Protein AF-A0A0V0U5K3-F1 (afdb_monomer)

Mean predicted aligned error: 17.88 Å

Foldseek 3Di:
DDDDDDPPPPFQDPVRDGDDPDDPPVVVVVVVVVVVVVVVVVVVVVVVQVVQWDDPVPDTDGDDPPDDPDDPDPDCVVVVVVVVVVVVVVCVVDVVVVVVVVPD

Sequence (104 aa):
MTVYFLLESKSLRVNGTCLIPVHSSDTVRENRNRTIMEKSEVNNTLERFKDEVKFDEERYVVKLPWKTPEVRIPNNYEQAEQRLQQLEKRLNYNNERAKEYKEK

Solvent-accessible surface area (backbone atoms only — not comparable to full-atom values): 6720 Å² total; per-residue (Å²): 138,88,81,86,74,90,73,66,87,85,34,71,42,96,87,79,46,66,66,76,86,83,70,53,71,65,57,54,51,51,53,51,51,50,55,51,50,56,52,49,55,52,50,53,53,50,54,53,48,61,75,46,50,42,74,71,94,82,49,81,44,68,71,58,93,88,58,70,95,76,76,80,77,74,88,55,61,71,63,51,51,53,52,48,56,51,48,54,55,51,32,70,74,34,62,72,66,37,49,73,74,63,77,117

Secondary structure (DSSP, 8-state):
--------TT-B-TTS-B------HHHHHHHHHHHHHHHHHHHHHHHHHHHH-EE-SSSEE---TT--TT--PPP-HHHHHHHHHHHHHHHHH-HHHHHHHH--

Structure (mmCIF, N/CA/C/O backbone):
data_AF-A0A0V0U5K3-F1
#
_entry.id   AF-A0A0V0U5K3-F1
#
loop_
_atom_site.group_PDB
_atom_site.id
_atom_site.type_symbol
_atom_site.label_atom_id
_atom_site.label_alt_id
_atom_site.label_comp_id
_atom_site.label_asym_id
_atom_site.label_entity_id
_atom_site.label_seq_id
_atom_site.pdbx_PDB_ins_code
_atom_site.Cartn_x
_atom_site.Cartn_y
_atom_site.Cartn_z
_atom_site.occupancy
_atom_site.B_iso_or_equiv
_atom_site.auth_seq_id
_atom_site.auth_comp_id
_atom_site.auth_asym_id
_atom_site.auth_atom_id
_atom_site.pdbx_PDB_model_num
ATOM 1 N N . MET A 1 1 ? 50.367 -4.921 -27.660 1.00 38.28 1 MET A N 1
ATOM 2 C CA . MET A 1 1 ? 49.080 -5.249 -27.011 1.00 38.28 1 MET A CA 1
ATOM 3 C C . MET A 1 1 ? 49.001 -4.411 -25.744 1.00 38.28 1 MET A C 1
ATOM 5 O O . MET A 1 1 ? 49.697 -4.719 -24.787 1.00 38.28 1 MET A O 1
ATOM 9 N N . THR A 1 2 ? 48.282 -3.291 -25.774 1.00 35.88 2 THR A N 1
ATOM 10 C CA . THR A 1 2 ? 48.234 -2.341 -24.649 1.00 35.88 2 THR A CA 1
ATOM 11 C C . THR A 1 2 ? 46.951 -2.590 -23.872 1.00 35.88 2 THR A C 1
ATOM 13 O O . THR A 1 2 ? 45.867 -2.485 -24.438 1.00 35.88 2 THR A O 1
ATOM 16 N N . VAL A 1 3 ? 47.071 -2.970 -22.601 1.00 40.12 3 VAL A N 1
ATOM 17 C CA . VAL A 1 3 ? 45.924 -3.237 -21.725 1.00 40.12 3 VAL A CA 1
ATOM 18 C C . VAL A 1 3 ? 45.776 -2.042 -20.790 1.00 40.12 3 VAL A C 1
ATOM 20 O O . VAL A 1 3 ? 46.666 -1.771 -19.988 1.00 40.1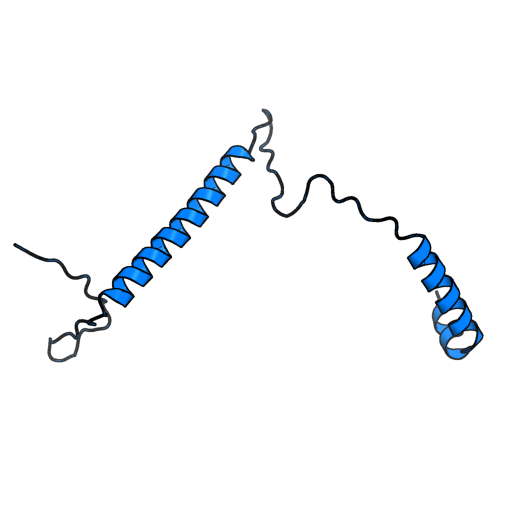2 3 VAL A O 1
ATOM 23 N N . TYR A 1 4 ? 44.688 -1.287 -20.935 1.00 40.94 4 TYR A N 1
ATOM 24 C CA . TYR A 1 4 ? 44.403 -0.133 -20.085 1.00 40.94 4 TYR A CA 1
ATOM 25 C C . TYR A 1 4 ? 43.724 -0.609 -18.798 1.00 40.94 4 TYR A C 1
ATOM 27 O O . TYR A 1 4 ? 42.639 -1.188 -18.846 1.00 40.94 4 TYR A O 1
ATOM 35 N N . PHE A 1 5 ? 44.350 -0.359 -17.649 1.00 47.25 5 PHE A N 1
ATOM 36 C CA . PHE A 1 5 ? 43.729 -0.553 -16.339 1.00 47.25 5 PHE A CA 1
ATOM 37 C C . PHE A 1 5 ? 43.187 0.793 -15.843 1.00 47.25 5 PHE A C 1
ATOM 39 O O . PHE A 1 5 ? 43.906 1.792 -15.853 1.00 47.25 5 PHE A O 1
ATOM 46 N N . LEU A 1 6 ? 41.918 0.826 -15.422 1.00 47.50 6 LEU A N 1
ATOM 47 C CA . LEU A 1 6 ? 41.311 1.978 -14.749 1.00 47.50 6 LEU A CA 1
ATOM 48 C C . LEU A 1 6 ? 42.000 2.159 -13.390 1.00 47.50 6 LEU A C 1
ATOM 50 O O . LEU A 1 6 ? 41.689 1.461 -12.427 1.00 47.50 6 LEU A O 1
ATOM 54 N N . LEU A 1 7 ? 42.980 3.060 -13.333 1.00 51.12 7 LEU A N 1
ATOM 55 C CA . LEU A 1 7 ? 43.635 3.450 -12.091 1.00 51.12 7 LEU A CA 1
ATOM 56 C C . LEU A 1 7 ? 42.674 4.329 -11.293 1.00 51.12 7 LEU A C 1
ATOM 58 O O . LEU A 1 7 ? 42.405 5.473 -11.659 1.00 51.12 7 LEU A O 1
ATOM 62 N N . GLU A 1 8 ? 42.150 3.793 -10.196 1.00 52.88 8 GLU A N 1
ATOM 63 C CA . GLU A 1 8 ? 41.400 4.580 -9.226 1.00 52.88 8 GLU A CA 1
ATOM 64 C C . GLU A 1 8 ? 42.351 5.627 -8.616 1.00 52.88 8 GLU A C 1
ATOM 66 O O . GLU A 1 8 ? 43.399 5.297 -8.054 1.00 52.88 8 GLU A O 1
ATOM 71 N N . SER A 1 9 ?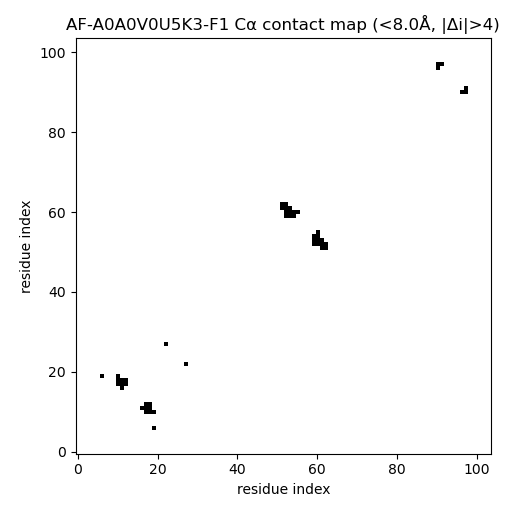 42.015 6.912 -8.766 1.00 53.62 9 SER A N 1
ATOM 72 C CA . SER A 1 9 ? 42.898 8.074 -8.546 1.00 53.62 9 SER A CA 1
ATOM 73 C C . SER A 1 9 ? 43.459 8.227 -7.124 1.00 53.62 9 SER A C 1
ATOM 75 O O . SER A 1 9 ? 44.304 9.085 -6.877 1.00 53.62 9 SER A O 1
ATOM 77 N N . LYS A 1 10 ? 43.029 7.385 -6.181 1.00 55.28 10 LYS A N 1
ATOM 78 C CA . LYS A 1 10 ? 43.420 7.430 -4.766 1.00 55.28 10 LYS A CA 1
ATOM 79 C C . LYS A 1 10 ? 44.693 6.647 -4.438 1.00 55.28 10 LYS A C 1
ATOM 81 O O . LYS A 1 10 ? 45.124 6.660 -3.290 1.00 55.28 10 LYS A O 1
ATOM 86 N N . SER A 1 11 ? 45.290 5.963 -5.412 1.00 55.88 11 SER A N 1
ATOM 87 C CA . SER A 1 11 ? 46.367 5.006 -5.142 1.00 55.88 11 SER A CA 1
ATOM 88 C C . SER A 1 11 ? 47.784 5.506 -5.445 1.00 55.88 11 SER A C 1
ATOM 90 O O . SER A 1 11 ? 48.728 4.719 -5.410 1.00 55.88 11 SER A O 1
ATOM 92 N N . LEU A 1 12 ? 47.969 6.793 -5.757 1.00 59.50 12 LEU A N 1
ATOM 93 C CA . LEU A 1 12 ? 49.292 7.353 -6.039 1.00 59.50 12 LEU A CA 1
ATOM 94 C C . LEU A 1 12 ? 50.038 7.644 -4.726 1.00 59.50 12 LEU A C 1
ATOM 96 O O . LEU A 1 12 ? 49.621 8.487 -3.935 1.00 59.50 12 LEU A O 1
ATOM 100 N N . ARG A 1 13 ? 51.147 6.944 -4.480 1.00 63.78 13 ARG A N 1
ATOM 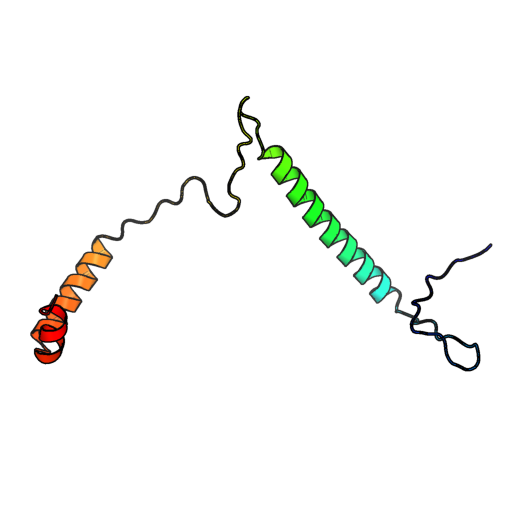101 C CA . ARG A 1 13 ? 52.041 7.202 -3.344 1.00 63.78 13 ARG A CA 1
ATOM 102 C C . ARG A 1 13 ? 53.053 8.293 -3.708 1.00 63.78 13 ARG A C 1
ATOM 104 O O . ARG A 1 13 ? 53.447 8.435 -4.863 1.00 63.78 13 ARG A O 1
ATOM 111 N N . VAL A 1 14 ? 53.528 9.024 -2.696 1.00 66.31 14 VAL A N 1
ATOM 112 C CA . VAL A 1 14 ? 54.463 10.167 -2.828 1.00 66.31 14 VAL A CA 1
ATOM 113 C C . VAL A 1 14 ? 55.775 9.797 -3.540 1.00 66.31 14 VAL A C 1
ATOM 115 O O . VAL A 1 14 ? 56.400 10.638 -4.173 1.00 66.31 14 VAL A O 1
ATOM 118 N N . ASN A 1 15 ? 56.179 8.528 -3.494 1.00 75.81 15 ASN A N 1
ATOM 119 C CA . ASN A 1 15 ? 57.391 8.010 -4.135 1.00 75.81 15 ASN A CA 1
ATOM 120 C C . ASN A 1 15 ? 57.206 7.619 -5.618 1.00 75.81 15 ASN A C 1
ATOM 122 O O . ASN A 1 15 ? 58.030 6.884 -6.156 1.00 75.81 15 ASN A O 1
ATOM 126 N N . GLY A 1 16 ? 56.116 8.040 -6.266 1.00 72.88 16 GLY A N 1
ATOM 127 C CA . GLY A 1 16 ? 55.851 7.738 -7.676 1.00 72.88 16 GLY A CA 1
ATOM 128 C C . GLY A 1 16 ? 55.395 6.299 -7.946 1.00 72.88 16 GLY A C 1
ATOM 129 O O . GLY A 1 16 ? 55.337 5.886 -9.100 1.00 72.88 16 GLY A O 1
ATOM 130 N N . THR A 1 17 ? 55.055 5.528 -6.907 1.00 71.62 17 THR A N 1
ATOM 131 C CA . THR A 1 17 ? 54.482 4.178 -7.052 1.00 71.62 17 THR A CA 1
ATOM 132 C C . THR A 1 17 ? 52.977 4.204 -6.805 1.00 71.62 17 THR A C 1
ATOM 134 O O . THR A 1 17 ? 52.492 5.041 -6.046 1.00 71.62 17 THR A O 1
ATOM 137 N N . CYS A 1 18 ? 52.215 3.296 -7.419 1.00 70.69 18 CYS A N 1
ATOM 138 C CA . CYS A 1 18 ? 50.795 3.135 -7.104 1.00 70.69 18 CYS A CA 1
ATOM 139 C C . CYS A 1 18 ? 50.460 1.700 -6.702 1.00 70.69 18 CYS A C 1
ATOM 141 O O . CYS A 1 18 ? 51.092 0.757 -7.179 1.00 70.69 18 CYS A O 1
ATOM 143 N N . LEU A 1 19 ? 49.484 1.529 -5.804 1.00 64.00 19 LEU A N 1
ATOM 144 C CA . LEU A 1 19 ? 48.931 0.200 -5.539 1.00 64.00 19 LEU A CA 1
ATOM 145 C C . LE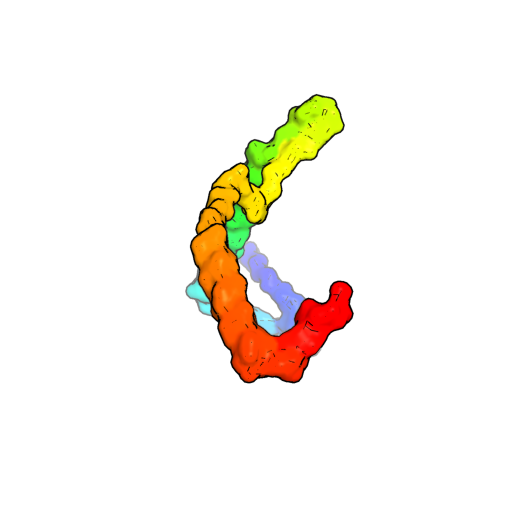U A 1 19 ? 47.829 -0.080 -6.554 1.00 64.00 19 LEU A C 1
ATOM 147 O O . LEU A 1 19 ? 46.895 0.706 -6.693 1.00 64.00 19 LEU A O 1
ATOM 151 N N . ILE A 1 20 ? 47.897 -1.214 -7.233 1.00 66.69 20 ILE A N 1
ATOM 152 C CA . ILE A 1 20 ? 46.777 -1.686 -8.041 1.00 66.69 20 ILE A CA 1
ATOM 153 C C . ILE A 1 20 ? 45.942 -2.584 -7.126 1.00 66.69 20 ILE A C 1
ATOM 155 O O . ILE A 1 20 ? 46.460 -3.608 -6.673 1.00 66.69 20 ILE A O 1
ATOM 159 N N . PRO A 1 21 ? 44.689 -2.220 -6.801 1.00 61.28 21 PRO A N 1
ATOM 160 C CA . PRO A 1 21 ? 43.816 -3.100 -6.041 1.00 61.28 21 PRO A CA 1
ATOM 161 C C . PRO A 1 21 ? 43.574 -4.372 -6.859 1.00 61.28 21 PRO A C 1
ATOM 163 O O . PRO A 1 21 ? 42.975 -4.330 -7.934 1.00 61.28 21 PRO A O 1
ATOM 166 N N . VAL A 1 22 ? 44.071 -5.513 -6.380 1.00 61.06 22 VAL A N 1
ATOM 167 C CA . VAL A 1 22 ? 43.795 -6.813 -7.000 1.00 61.06 22 VAL A CA 1
ATOM 168 C C . VAL A 1 22 ? 42.519 -7.350 -6.369 1.00 61.06 22 VAL A C 1
ATOM 170 O O . VAL A 1 22 ? 42.535 -7.916 -5.278 1.00 61.06 22 VAL A O 1
ATOM 173 N N . HIS A 1 23 ? 41.391 -7.130 -7.036 1.00 66.62 23 HIS A N 1
ATOM 174 C CA . HIS A 1 23 ? 40.130 -7.754 -6.653 1.00 66.62 23 HIS A CA 1
ATOM 175 C C . HIS A 1 23 ? 40.089 -9.194 -7.172 1.00 66.62 23 HIS A C 1
ATOM 177 O O . HIS A 1 23 ? 40.536 -9.462 -8.290 1.00 66.62 23 HIS A O 1
ATOM 183 N N . SER A 1 24 ? 39.541 -10.121 -6.378 1.00 71.12 24 SER A N 1
ATOM 184 C CA . SER A 1 24 ? 39.308 -11.492 -6.846 1.00 71.12 24 SER A CA 1
ATOM 185 C C . SER A 1 24 ? 38.431 -11.473 -8.100 1.00 71.12 24 SER A C 1
ATOM 187 O O . SER A 1 24 ? 37.525 -10.641 -8.221 1.00 71.12 24 SER A O 1
ATOM 189 N N . SER A 1 25 ? 38.676 -12.410 -9.021 1.00 70.50 25 SER A N 1
ATOM 190 C CA . SER A 1 25 ? 37.857 -12.567 -10.231 1.00 70.50 25 SER A CA 1
ATOM 191 C C . SER A 1 25 ? 36.374 -12.733 -9.887 1.00 70.50 25 SER A C 1
ATOM 193 O O . SER A 1 25 ? 35.520 -12.197 -10.595 1.00 70.50 25 SER A O 1
ATOM 195 N N . ASP A 1 26 ? 36.081 -13.390 -8.762 1.00 71.44 26 ASP A N 1
ATOM 196 C CA . ASP A 1 26 ? 34.722 -13.580 -8.257 1.00 71.44 26 ASP A CA 1
ATOM 197 C C . ASP A 1 26 ? 34.081 -12.248 -7.857 1.00 71.44 26 ASP A C 1
ATOM 199 O O . ASP A 1 26 ? 32.983 -11.937 -8.305 1.00 71.44 26 ASP A O 1
ATOM 203 N N . THR A 1 27 ? 34.806 -11.393 -7.129 1.00 71.44 27 THR A N 1
ATOM 204 C CA . THR A 1 27 ? 34.334 -10.061 -6.716 1.00 71.44 27 THR A CA 1
ATOM 205 C C . THR A 1 27 ? 34.098 -9.141 -7.914 1.00 71.44 27 THR A C 1
ATOM 207 O O . THR A 1 27 ? 33.103 -8.419 -7.970 1.00 71.44 27 THR A O 1
ATOM 210 N N . VAL A 1 28 ? 34.989 -9.169 -8.910 1.00 75.12 28 VAL A N 1
ATOM 211 C CA . VAL A 1 28 ? 34.826 -8.378 -10.141 1.00 75.12 28 VAL A CA 1
ATOM 212 C C . VAL A 1 28 ? 33.593 -8.838 -10.919 1.00 75.12 28 VAL A C 1
ATOM 214 O O . VAL A 1 28 ? 32.828 -8.011 -11.418 1.00 75.12 28 VAL A O 1
ATOM 217 N N . ARG A 1 29 ? 33.387 -10.153 -11.028 1.00 71.38 29 ARG A N 1
ATOM 218 C CA . ARG A 1 29 ? 32.233 -10.742 -11.713 1.00 71.38 29 ARG A CA 1
ATOM 219 C C . ARG A 1 29 ? 30.928 -10.449 -10.974 1.00 71.38 29 ARG A C 1
ATOM 221 O O . ARG A 1 29 ? 29.948 -10.082 -11.613 1.00 71.38 29 ARG A O 1
ATOM 228 N N . GLU A 1 30 ? 30.923 -10.549 -9.652 1.00 70.31 30 GLU A N 1
ATOM 229 C CA . GLU A 1 30 ? 29.757 -10.270 -8.815 1.00 70.31 30 GLU A CA 1
ATOM 230 C C . GLU A 1 30 ? 29.349 -8.792 -8.858 1.00 70.31 30 GLU A C 1
ATOM 232 O O . GLU A 1 30 ? 28.173 -8.487 -9.049 1.00 70.31 30 GLU A O 1
ATOM 237 N N . ASN A 1 31 ? 30.313 -7.867 -8.813 1.00 73.88 31 ASN A N 1
ATOM 238 C CA . ASN A 1 31 ? 30.042 -6.437 -8.973 1.00 73.88 31 ASN A CA 1
ATOM 239 C C . ASN A 1 31 ? 29.485 -6.107 -10.365 1.00 73.88 31 ASN A C 1
ATOM 241 O O . ASN A 1 31 ? 28.532 -5.341 -10.478 1.00 73.88 31 ASN A O 1
ATOM 245 N N . ARG A 1 32 ? 30.020 -6.724 -11.429 1.00 75.56 32 ARG A N 1
ATOM 246 C CA . ARG A 1 32 ? 29.468 -6.570 -12.787 1.00 75.56 32 ARG A CA 1
ATOM 247 C C . ARG A 1 32 ? 28.036 -7.084 -12.874 1.00 75.56 32 ARG A C 1
ATOM 249 O O . ARG A 1 32 ? 27.188 -6.405 -13.443 1.00 75.56 32 ARG A O 1
ATOM 256 N N . ASN A 1 33 ? 27.763 -8.254 -12.301 1.00 74.88 33 ASN A N 1
ATOM 257 C CA . ASN A 1 33 ? 26.419 -8.822 -12.281 1.00 74.88 33 ASN A CA 1
ATOM 258 C C . ASN A 1 33 ? 25.448 -7.913 -11.522 1.00 74.88 33 ASN A C 1
ATOM 260 O O . ASN A 1 33 ? 24.358 -7.660 -12.021 1.00 74.88 33 ASN A O 1
ATOM 264 N N . ARG A 1 34 ? 25.863 -7.352 -10.380 1.00 73.44 34 ARG A N 1
ATOM 265 C CA . ARG A 1 34 ? 25.073 -6.369 -9.626 1.00 73.44 34 ARG A CA 1
ATOM 266 C C .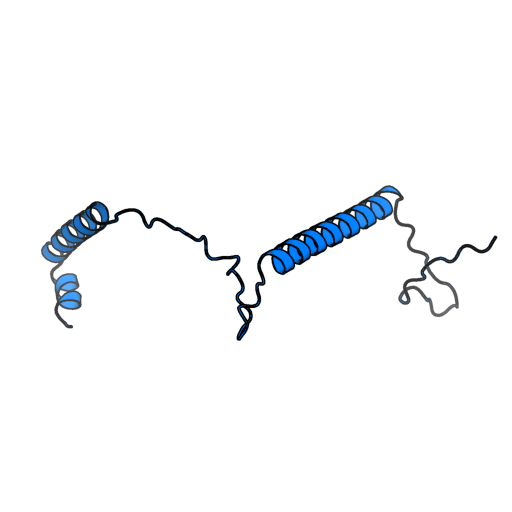 ARG A 1 34 ? 24.714 -5.153 -10.481 1.00 73.44 34 ARG A C 1
ATOM 268 O O . ARG A 1 34 ? 23.540 -4.828 -10.596 1.00 73.44 34 ARG A O 1
ATOM 275 N N . THR A 1 35 ? 25.690 -4.542 -11.153 1.00 71.81 35 THR A N 1
ATOM 276 C CA . THR A 1 35 ? 25.440 -3.388 -12.035 1.00 71.81 35 THR A CA 1
ATOM 277 C C . THR A 1 35 ? 24.526 -3.740 -13.213 1.00 71.81 35 THR A C 1
ATOM 279 O O . THR A 1 35 ? 23.711 -2.921 -13.630 1.00 71.81 35 THR A O 1
ATOM 282 N N . ILE A 1 36 ? 24.636 -4.953 -13.765 1.00 79.00 36 ILE A N 1
ATOM 283 C CA . ILE A 1 36 ? 23.753 -5.428 -14.841 1.00 79.00 36 ILE A CA 1
ATOM 284 C C . ILE A 1 36 ? 22.318 -5.592 -14.328 1.00 79.00 36 ILE A C 1
ATOM 286 O O . ILE A 1 36 ? 21.390 -5.154 -15.006 1.00 79.00 36 ILE A O 1
ATOM 290 N N . MET A 1 37 ? 22.140 -6.170 -13.137 1.00 71.81 37 MET A N 1
ATOM 291 C CA . MET A 1 37 ? 20.831 -6.335 -12.503 1.00 71.81 37 MET A CA 1
ATOM 292 C C . MET A 1 37 ? 20.184 -4.978 -12.207 1.00 71.81 37 MET A C 1
ATOM 294 O O . MET A 1 37 ? 19.082 -4.729 -12.688 1.00 71.81 37 MET A O 1
ATOM 298 N N . GLU A 1 38 ? 20.902 -4.059 -11.558 1.00 75.94 38 GLU A N 1
ATOM 299 C CA . GLU A 1 38 ? 20.427 -2.692 -11.285 1.00 75.94 38 GLU A CA 1
ATOM 300 C C . GLU A 1 38 ? 20.041 -1.959 -12.581 1.00 75.94 38 GLU A C 1
ATOM 302 O O . GLU A 1 38 ? 18.970 -1.363 -12.688 1.00 75.94 38 GLU A O 1
ATOM 307 N N . LYS A 1 39 ? 20.875 -2.058 -13.626 1.00 79.12 39 LYS A N 1
ATOM 308 C CA . LYS A 1 39 ? 20.577 -1.462 -14.936 1.00 79.12 39 LYS A CA 1
ATOM 309 C C . LYS A 1 39 ? 19.337 -2.085 -15.587 1.00 79.12 39 LYS A C 1
ATOM 311 O O . LYS A 1 39 ? 18.575 -1.379 -16.245 1.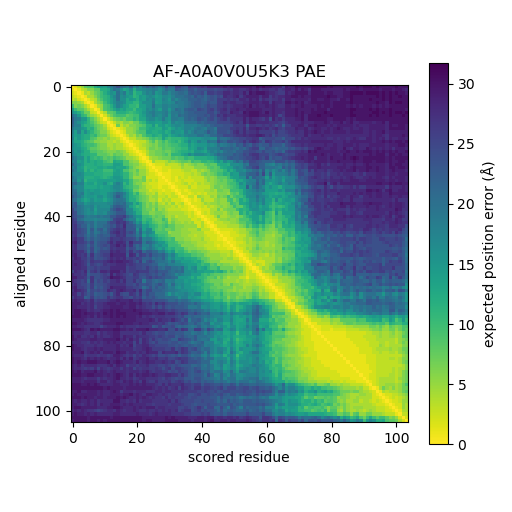00 79.12 39 LYS A O 1
ATOM 316 N N . SER A 1 40 ? 19.130 -3.391 -15.424 1.00 74.31 40 SER A N 1
ATOM 317 C CA . SER A 1 40 ? 17.961 -4.092 -15.964 1.00 74.31 40 SER A CA 1
ATOM 318 C C . SER A 1 40 ? 16.661 -3.699 -15.255 1.00 74.31 40 SER A C 1
ATOM 320 O O . SER A 1 40 ? 15.647 -3.500 -15.922 1.00 74.31 40 SER A O 1
ATOM 322 N N . GLU A 1 41 ? 16.699 -3.495 -13.936 1.00 71.38 41 GLU A N 1
ATOM 323 C CA . GLU A 1 41 ? 15.558 -3.046 -13.129 1.00 71.38 41 GLU A CA 1
ATOM 324 C C . GLU A 1 41 ? 15.152 -1.608 -13.474 1.00 71.38 41 GLU A C 1
ATOM 326 O O . GLU A 1 41 ? 13.965 -1.315 -13.656 1.00 71.38 41 GLU A O 1
ATOM 331 N N . VAL A 1 42 ? 16.138 -0.719 -13.645 1.00 74.31 42 VAL A N 1
ATOM 332 C CA . VAL A 1 42 ? 15.908 0.665 -14.088 1.00 74.31 42 VAL A CA 1
ATOM 333 C C . VAL A 1 42 ? 15.291 0.693 -15.486 1.00 74.31 42 VAL A C 1
ATOM 335 O O . VAL A 1 42 ? 14.310 1.403 -15.709 1.00 74.31 42 VAL A O 1
ATOM 338 N N . ASN A 1 43 ? 15.811 -0.111 -16.418 1.00 74.88 43 ASN A N 1
ATOM 339 C CA . ASN A 1 43 ? 15.258 -0.197 -17.769 1.00 74.88 43 ASN A CA 1
ATOM 340 C C . ASN A 1 43 ? 13.817 -0.725 -17.764 1.00 74.88 43 ASN A C 1
ATOM 342 O O . ASN A 1 43 ? 12.961 -0.153 -18.428 1.00 74.88 43 ASN A O 1
ATOM 346 N N . ASN A 1 44 ? 13.522 -1.766 -16.982 1.00 75.81 44 ASN A N 1
ATOM 347 C CA . ASN A 1 44 ? 12.168 -2.315 -16.869 1.00 75.81 44 ASN A CA 1
ATOM 348 C C . ASN A 1 44 ? 11.173 -1.272 -16.321 1.00 75.81 44 ASN A C 1
ATOM 350 O O . ASN A 1 44 ? 10.078 -1.098 -16.853 1.00 75.81 44 ASN A O 1
ATOM 354 N N . THR A 1 45 ? 11.590 -0.510 -15.307 1.00 74.88 45 THR A N 1
ATOM 355 C CA . THR A 1 45 ? 10.786 0.579 -14.733 1.00 74.88 45 THR A CA 1
ATOM 356 C C . THR A 1 45 ? 10.523 1.695 -15.747 1.00 74.88 45 THR A C 1
ATOM 358 O O . THR A 1 45 ? 9.409 2.212 -15.823 1.00 74.88 45 THR A O 1
ATOM 361 N N . LEU A 1 46 ? 11.529 2.051 -16.551 1.00 78.44 46 LEU A N 1
ATOM 362 C CA . LEU A 1 46 ? 11.407 3.082 -17.580 1.00 78.44 46 LEU A CA 1
ATOM 363 C C . LEU A 1 46 ? 10.463 2.663 -18.715 1.00 78.44 46 LEU A C 1
ATOM 365 O O . LEU A 1 46 ? 9.661 3.481 -19.161 1.00 78.44 46 LEU A O 1
ATOM 369 N N . GLU A 1 47 ? 10.536 1.411 -19.166 1.00 80.56 47 GLU A N 1
ATOM 370 C CA . GLU A 1 47 ? 9.631 0.891 -20.199 1.00 80.56 47 GLU A CA 1
ATOM 371 C C . GLU A 1 47 ? 8.178 0.858 -19.704 1.00 80.56 47 GLU A C 1
ATOM 373 O O . GLU A 1 47 ? 7.294 1.393 -20.368 1.00 80.56 47 GLU A O 1
ATOM 378 N N . ARG A 1 48 ? 7.935 0.387 -18.472 1.00 76.38 48 ARG A N 1
ATOM 379 C CA . ARG A 1 48 ? 6.602 0.469 -17.851 1.00 76.38 48 ARG A CA 1
ATOM 380 C C . ARG A 1 48 ? 6.069 1.898 -17.765 1.00 76.38 48 ARG A C 1
ATOM 382 O O . ARG A 1 48 ? 4.889 2.125 -18.008 1.00 76.38 48 ARG A O 1
ATOM 389 N N . PHE A 1 49 ? 6.919 2.864 -17.421 1.00 76.69 49 PHE A N 1
ATOM 390 C CA . PHE A 1 49 ? 6.513 4.265 -17.354 1.00 76.69 49 PHE A CA 1
ATOM 391 C C . PHE A 1 49 ? 6.097 4.800 -18.730 1.00 76.69 49 PHE A C 1
ATOM 393 O O . PHE A 1 49 ? 5.046 5.424 -18.839 1.00 76.69 49 PHE A O 1
ATOM 400 N N . LYS A 1 50 ? 6.868 4.521 -19.788 1.00 79.94 50 LYS A N 1
ATOM 401 C CA . LYS A 1 50 ? 6.519 4.939 -21.158 1.00 79.94 50 LYS A CA 1
ATOM 402 C C . LYS A 1 50 ? 5.171 4.376 -21.612 1.00 79.94 50 LYS A C 1
ATOM 404 O O . LYS A 1 50 ? 4.411 5.101 -22.243 1.00 79.94 50 LYS A O 1
ATOM 409 N N . ASP A 1 51 ? 4.863 3.134 -21.249 1.00 79.19 51 ASP A N 1
ATOM 410 C CA . ASP A 1 51 ? 3.578 2.499 -21.568 1.00 79.19 51 ASP A CA 1
ATOM 411 C C . ASP A 1 51 ? 2.399 3.086 -20.765 1.00 79.19 51 ASP A C 1
ATOM 413 O O . ASP A 1 51 ? 1.246 3.072 -21.212 1.00 79.19 51 ASP A O 1
ATOM 417 N N . GLU A 1 52 ? 2.664 3.592 -19.558 1.00 76.81 52 GLU A N 1
ATOM 418 C CA . GLU A 1 52 ? 1.654 4.162 -18.661 1.00 76.81 52 GLU A CA 1
ATOM 419 C C . GLU A 1 52 ? 1.343 5.638 -18.953 1.00 76.81 52 GLU A C 1
ATOM 421 O O . GLU A 1 52 ? 0.226 6.084 -18.671 1.00 76.81 52 GLU A O 1
ATOM 426 N N . VAL A 1 53 ? 2.296 6.389 -19.515 1.00 82.25 53 VAL A N 1
ATOM 427 C CA . VAL A 1 53 ? 2.118 7.799 -19.883 1.00 82.25 53 VAL A CA 1
ATOM 428 C C . VAL A 1 53 ? 1.379 7.901 -21.214 1.00 82.25 53 VAL A C 1
ATOM 430 O O . VAL A 1 53 ? 1.904 7.551 -22.268 1.00 82.25 53 VAL A O 1
ATOM 433 N N . LYS A 1 54 ? 0.161 8.444 -21.185 1.00 81.75 54 LYS A N 1
ATOM 434 C CA . LYS A 1 54 ? -0.630 8.732 -22.389 1.00 81.75 54 LYS A CA 1
ATOM 435 C C . LYS A 1 54 ? -0.856 10.227 -22.524 1.00 81.75 54 LYS A C 1
ATOM 437 O O . LYS A 1 54 ? -1.069 10.909 -21.528 1.00 81.75 54 LYS A O 1
ATOM 442 N N . PHE A 1 55 ? -0.811 10.739 -23.747 1.00 78.62 55 PHE A N 1
ATOM 443 C CA . PHE A 1 55 ? -1.152 12.129 -24.030 1.00 78.62 55 PHE A CA 1
ATOM 444 C C . PHE A 1 55 ? -2.611 12.207 -24.488 1.00 78.62 55 PHE A C 1
ATOM 446 O O . PHE A 1 55 ? -2.969 11.590 -25.486 1.00 78.62 55 PHE A O 1
ATOM 453 N N . ASP A 1 56 ? -3.440 12.930 -23.739 1.00 80.88 56 ASP A N 1
ATOM 454 C CA . ASP A 1 56 ? -4.887 13.081 -23.957 1.00 80.88 56 ASP A CA 1
ATOM 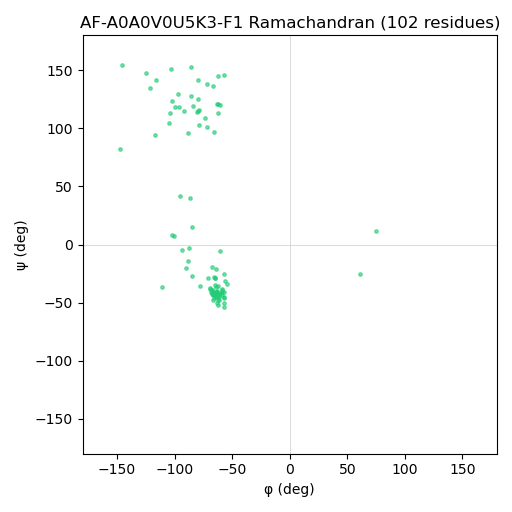455 C C . ASP A 1 56 ? -5.202 14.350 -24.769 1.00 80.88 56 ASP A C 1
ATOM 457 O O . ASP A 1 56 ? -6.073 15.130 -24.404 1.00 80.88 56 ASP A O 1
ATOM 461 N N . GLU A 1 57 ? -4.389 14.616 -25.801 1.00 78.19 57 GLU A N 1
ATOM 462 C CA . GLU A 1 57 ? -4.410 15.792 -26.702 1.00 78.19 57 GLU A CA 1
ATOM 463 C C . GLU A 1 57 ? -4.196 17.176 -26.040 1.00 78.19 57 GLU A C 1
ATOM 465 O O . GLU A 1 57 ? -3.648 18.079 -26.669 1.00 78.19 57 GLU A O 1
ATOM 470 N N . GLU A 1 58 ? -4.505 17.328 -24.751 1.00 83.25 58 GLU A N 1
ATOM 471 C CA . GLU A 1 58 ? -4.273 18.531 -23.945 1.00 83.25 58 GLU A CA 1
ATOM 472 C C . GLU A 1 58 ? -3.196 18.331 -22.868 1.00 83.25 58 GLU A C 1
ATOM 474 O O . GLU A 1 58 ? -2.450 19.257 -22.540 1.00 83.25 58 GLU A O 1
ATOM 479 N N . ARG A 1 59 ? -3.138 17.140 -22.254 1.00 88.19 59 ARG A N 1
ATOM 480 C CA . ARG A 1 59 ? -2.325 16.865 -21.055 1.00 88.19 59 ARG A CA 1
ATOM 481 C C . ARG A 1 59 ? -1.774 15.443 -21.043 1.00 88.19 59 ARG A C 1
ATOM 483 O O . ARG A 1 59 ? -2.363 14.520 -21.595 1.00 88.19 59 ARG A O 1
ATOM 490 N N . TYR A 1 60 ? -0.654 15.261 -20.345 1.00 84.56 60 TYR A N 1
ATOM 491 C CA . TYR A 1 60 ? -0.119 13.936 -20.041 1.00 84.56 60 TYR A CA 1
ATOM 492 C C . TYR A 1 60 ? -0.864 13.320 -18.856 1.00 84.56 60 TYR A C 1
ATOM 494 O O . TYR A 1 60 ? -0.919 13.899 -17.770 1.00 84.56 60 TYR A O 1
ATOM 502 N N . VAL A 1 61 ? -1.402 12.124 -19.063 1.00 80.44 61 VAL A N 1
ATOM 503 C CA . VAL A 1 61 ? -2.028 11.286 -18.044 1.00 80.44 61 VAL A CA 1
ATOM 504 C C . VAL A 1 61 ? -1.043 10.189 -17.667 1.00 80.44 61 VAL A C 1
ATOM 506 O O . VAL A 1 61 ? -0.589 9.429 -18.519 1.00 80.44 61 VAL A O 1
ATOM 509 N N . VAL A 1 62 ? -0.720 10.108 -16.378 1.00 81.06 62 VAL A N 1
ATOM 510 C CA . VAL A 1 62 ? 0.203 9.115 -15.817 1.00 81.06 62 VAL A CA 1
ATOM 511 C C . VAL A 1 62 ? -0.537 8.308 -14.758 1.00 81.06 62 VAL A C 1
ATOM 513 O O . VAL A 1 62 ? -1.241 8.877 -13.919 1.00 81.06 62 VAL A O 1
ATOM 516 N N . LYS A 1 63 ? -0.391 6.980 -14.773 1.00 73.62 63 LYS A N 1
ATOM 517 C CA . LYS A 1 63 ? -0.902 6.137 -13.685 1.00 73.62 63 LYS A CA 1
ATOM 518 C C . LYS A 1 63 ? -0.038 6.327 -12.440 1.00 73.62 63 LYS A C 1
ATOM 520 O O . LYS A 1 63 ? 1.181 6.399 -12.521 1.00 73.62 63 LYS A O 1
ATOM 525 N N . LEU A 1 64 ? -0.672 6.414 -11.273 1.00 76.00 64 LEU A N 1
ATOM 526 C CA . LEU A 1 64 ? 0.054 6.514 -10.007 1.00 76.00 64 LEU A CA 1
ATOM 527 C C . LEU A 1 64 ? 0.551 5.116 -9.604 1.00 76.00 64 LEU A C 1
ATOM 529 O O . LEU A 1 64 ? -0.285 4.261 -9.304 1.00 76.00 64 LEU A O 1
ATOM 533 N N . PRO A 1 65 ? 1.872 4.867 -9.534 1.00 68.50 65 PRO A N 1
ATOM 534 C CA . PRO A 1 65 ? 2.403 3.519 -9.324 1.00 68.50 65 PRO A CA 1
ATOM 535 C C . PRO A 1 65 ? 2.090 2.936 -7.935 1.00 68.50 65 PRO A C 1
ATOM 537 O O . PRO A 1 65 ? 2.110 1.722 -7.767 1.00 68.50 65 PRO A O 1
ATOM 540 N N . TRP A 1 66 ? 1.758 3.774 -6.945 1.00 69.94 66 TRP A N 1
ATOM 541 C CA . TRP A 1 66 ? 1.342 3.344 -5.600 1.00 69.94 66 TRP A CA 1
ATOM 542 C C . TRP A 1 66 ? -0.179 3.225 -5.423 1.00 69.94 66 TRP A C 1
ATOM 544 O O . TRP A 1 66 ? -0.641 2.831 -4.353 1.00 69.94 66 TRP A O 1
ATOM 554 N N . LYS A 1 67 ? -0.977 3.596 -6.432 1.00 68.75 67 LYS A N 1
ATOM 555 C CA . LYS A 1 67 ? -2.439 3.543 -6.359 1.00 68.75 67 LYS A CA 1
ATOM 556 C C . LYS A 1 67 ? -2.923 2.355 -7.175 1.00 68.75 67 LYS A C 1
ATOM 558 O O . LYS A 1 67 ? -2.959 2.404 -8.402 1.00 68.75 67 LYS A O 1
ATOM 563 N N . THR A 1 68 ? -3.320 1.283 -6.502 1.00 70.12 68 THR A N 1
ATOM 564 C CA . THR A 1 68 ? -4.023 0.194 -7.177 1.00 70.12 68 THR A CA 1
ATOM 565 C C . THR A 1 68 ? -5.396 0.696 -7.649 1.00 70.12 68 THR A C 1
ATOM 567 O O . THR A 1 68 ? -6.068 1.431 -6.918 1.00 70.12 68 THR A O 1
ATOM 570 N N . PRO A 1 69 ? -5.812 0.355 -8.883 1.00 71.50 69 PRO A N 1
ATOM 571 C CA . PRO A 1 69 ? -7.004 0.930 -9.507 1.00 71.50 69 PRO A CA 1
ATOM 572 C C . PRO A 1 69 ? -8.305 0.595 -8.767 1.00 71.50 69 PRO A C 1
ATOM 574 O O . PRO A 1 69 ? -9.275 1.333 -8.895 1.00 71.50 69 PRO A O 1
ATOM 577 N N . GLU A 1 70 ? -8.318 -0.461 -7.950 1.00 70.56 70 GLU A N 1
ATOM 578 C CA . GLU A 1 70 ? -9.484 -0.840 -7.157 1.00 70.56 70 GLU A CA 1
ATOM 579 C C . GLU A 1 70 ? -9.041 -1.469 -5.824 1.00 70.56 70 GLU A C 1
ATOM 581 O O . GLU A 1 70 ? -8.958 -2.688 -5.676 1.00 70.56 70 GLU A O 1
ATOM 586 N N . VAL A 1 71 ? -8.717 -0.639 -4.825 1.00 71.06 71 VAL A N 1
ATOM 587 C CA . VAL A 1 71 ? -8.661 -1.122 -3.436 1.00 71.06 71 VAL A CA 1
ATOM 588 C C . VAL A 1 71 ? -10.092 -1.202 -2.934 1.00 71.06 71 VAL A C 1
ATOM 590 O O . VAL A 1 71 ? -10.695 -0.187 -2.584 1.00 71.06 71 VAL A O 1
ATOM 593 N N . ARG A 1 72 ? -10.647 -2.412 -2.880 1.00 76.56 72 ARG A N 1
ATOM 594 C CA . ARG A 1 72 ? -11.883 -2.646 -2.134 1.00 76.56 72 ARG A CA 1
ATOM 595 C C . ARG A 1 72 ? -11.547 -2.566 -0.653 1.00 76.56 72 ARG A C 1
ATOM 597 O O . ARG A 1 72 ? -10.975 -3.497 -0.092 1.00 76.56 72 ARG A O 1
ATOM 604 N N . ILE A 1 73 ? -11.854 -1.427 -0.037 1.00 81.25 73 ILE A N 1
ATOM 605 C CA . ILE A 1 73 ? -11.771 -1.286 1.415 1.00 81.25 73 ILE A CA 1
ATOM 606 C C . ILE A 1 73 ? -12.785 -2.280 2.004 1.00 81.25 73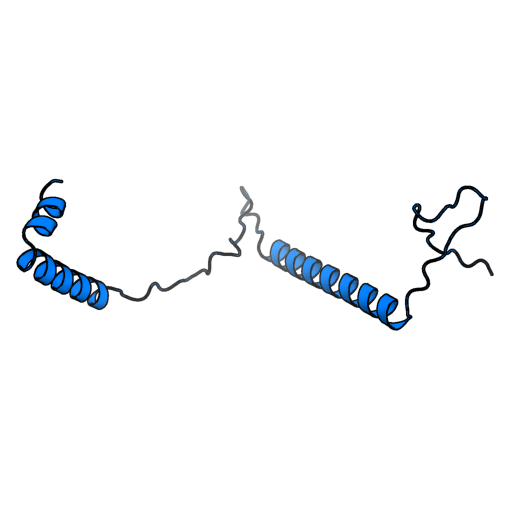 ILE A C 1
ATOM 608 O O . ILE A 1 73 ? -13.963 -2.208 1.643 1.00 81.25 73 ILE A O 1
ATOM 612 N N . PRO A 1 74 ? -12.358 -3.237 2.847 1.00 86.62 74 PRO A N 1
ATOM 613 C CA . PRO A 1 74 ? -13.286 -4.181 3.449 1.00 86.62 74 PRO A CA 1
ATOM 614 C C . PRO A 1 74 ? -14.295 -3.430 4.321 1.00 86.62 74 PRO A C 1
ATOM 616 O O . PRO A 1 74 ? -13.957 -2.428 4.956 1.00 86.62 74 PRO A O 1
ATOM 619 N N . ASN A 1 75 ? -15.537 -3.916 4.354 1.00 90.94 75 ASN A N 1
ATOM 620 C CA . ASN A 1 75 ? -16.566 -3.339 5.210 1.00 90.94 75 ASN A CA 1
ATOM 621 C C . ASN A 1 75 ? -16.122 -3.437 6.681 1.00 90.94 75 ASN A C 1
ATOM 623 O O . ASN A 1 75 ? -15.884 -4.532 7.187 1.00 90.94 75 ASN A O 1
ATOM 627 N N . ASN A 1 76 ? -15.998 -2.292 7.356 1.00 95.44 76 ASN A N 1
ATOM 628 C CA . ASN A 1 76 ? -15.532 -2.198 8.740 1.00 95.44 76 ASN A CA 1
ATOM 629 C C . ASN A 1 76 ? -16.670 -2.029 9.762 1.00 95.44 76 ASN A C 1
ATOM 631 O O . ASN A 1 76 ? -16.381 -1.790 10.935 1.00 95.44 76 ASN A O 1
ATOM 635 N N . TYR A 1 77 ? -17.932 -2.139 9.335 1.00 96.31 77 TYR A N 1
ATOM 636 C CA . TYR A 1 77 ? -19.100 -1.826 10.158 1.00 96.31 77 TYR A CA 1
ATOM 637 C C . TYR A 1 77 ? -19.143 -2.635 11.460 1.00 96.31 77 TYR A C 1
ATOM 639 O O . TYR A 1 77 ? -19.158 -2.045 12.536 1.00 96.31 77 TYR A O 1
ATOM 647 N N . GLU A 1 78 ? -19.059 -3.966 11.381 1.00 96.62 78 GLU A N 1
ATOM 648 C CA . GLU A 1 78 ? -19.110 -4.833 12.570 1.00 96.62 78 GLU A CA 1
ATOM 649 C C . GLU A 1 78 ? -17.985 -4.513 13.563 1.00 96.62 78 GLU A C 1
ATOM 651 O O . GLU A 1 78 ? -18.190 -4.452 14.775 1.00 96.62 78 GLU A O 1
ATOM 656 N N . GLN A 1 79 ? -16.778 -4.250 13.054 1.00 97.00 79 GLN A N 1
ATOM 657 C CA . GLN A 1 79 ? -15.641 -3.889 13.896 1.00 97.00 79 GLN A CA 1
ATOM 658 C C . GLN A 1 79 ? -15.841 -2.517 14.558 1.00 97.00 79 GLN A C 1
ATOM 660 O O . GLN A 1 79 ? -15.462 -2.329 15.717 1.00 97.00 79 GLN A O 1
ATOM 665 N N . ALA A 1 80 ? -16.402 -1.548 13.832 1.00 97.25 80 ALA A N 1
ATOM 666 C CA . ALA A 1 80 ? -16.702 -0.224 14.361 1.00 97.25 80 ALA A CA 1
ATOM 667 C C . ALA A 1 80 ? -17.788 -0.291 15.446 1.00 97.25 80 ALA A C 1
ATOM 669 O O . ALA A 1 80 ? -17.623 0.312 16.506 1.00 97.25 80 ALA A O 1
ATOM 670 N N . GLU A 1 81 ? -18.837 -1.084 15.226 1.00 97.81 81 GLU A N 1
ATOM 671 C CA . GLU A 1 81 ? -19.913 -1.303 16.192 1.00 97.81 81 GLU A CA 1
ATOM 672 C C . GLU A 1 81 ? -19.394 -1.955 17.482 1.00 97.81 81 GLU A C 1
ATOM 674 O O . GLU A 1 81 ? -19.640 -1.453 18.579 1.00 97.81 81 GLU A O 1
ATOM 679 N N . GLN A 1 82 ? -18.587 -3.015 17.376 1.00 97.69 82 GLN A N 1
ATOM 680 C CA . GLN A 1 82 ? -17.985 -3.658 18.549 1.00 97.69 82 GLN A CA 1
ATOM 681 C C . GLN A 1 82 ? -17.103 -2.693 19.351 1.00 97.69 82 GLN A C 1
ATOM 683 O O . GLN A 1 82 ? -17.144 -2.683 20.584 1.00 97.69 82 GLN A O 1
ATOM 688 N N . ARG A 1 83 ? -16.304 -1.863 18.666 1.00 97.31 83 ARG A N 1
ATOM 689 C CA . ARG A 1 83 ? -15.474 -0.840 19.319 1.00 97.31 83 ARG A CA 1
ATOM 690 C C . ARG A 1 83 ? -16.325 0.201 20.039 1.00 97.31 83 ARG A C 1
ATOM 692 O O . ARG A 1 83 ? -15.956 0.596 21.145 1.00 97.31 83 ARG A O 1
ATOM 699 N N . LEU A 1 84 ? -17.447 0.611 19.449 1.00 96.19 84 LEU A N 1
ATOM 700 C CA . LEU A 1 84 ? -18.384 1.545 20.069 1.00 96.19 84 LEU A CA 1
ATOM 701 C C . LEU A 1 84 ? -18.978 0.956 21.353 1.00 96.19 84 LEU A C 1
ATOM 703 O O . LEU A 1 84 ? -18.840 1.557 22.415 1.00 96.19 84 LEU A O 1
ATOM 707 N N . GLN A 1 85 ? -19.522 -0.260 21.295 1.00 96.50 85 GLN A N 1
ATOM 708 C CA . GLN A 1 85 ? -20.100 -0.926 22.469 1.00 96.50 85 GLN A CA 1
ATOM 709 C C . GLN A 1 85 ? -19.075 -1.105 23.601 1.00 96.50 85 GLN A C 1
ATOM 711 O O . GLN A 1 85 ? -19.385 -0.953 24.785 1.00 96.50 85 GLN A O 1
ATOM 716 N N . GLN A 1 86 ? -17.826 -1.439 2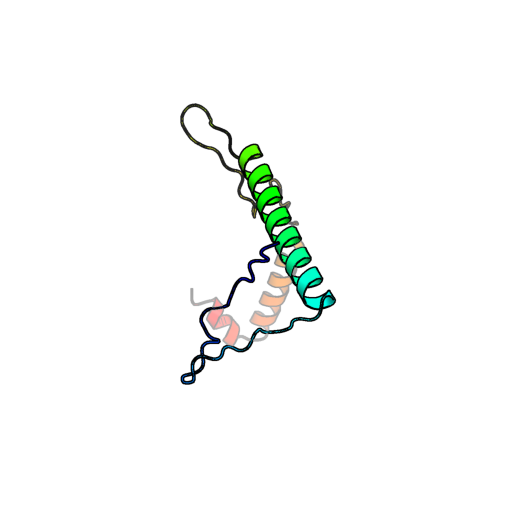3.262 1.00 95.38 86 GLN A N 1
ATOM 717 C CA . GLN A 1 86 ? -16.748 -1.539 24.247 1.00 95.38 86 GLN A CA 1
ATOM 718 C C . GLN A 1 86 ? -16.408 -0.181 24.860 1.00 95.38 86 GLN A C 1
ATOM 720 O O . GLN A 1 86 ? -16.177 -0.097 26.068 1.00 95.38 86 GLN A O 1
ATOM 725 N N . LEU A 1 87 ? -16.371 0.877 24.048 1.00 92.81 87 LEU A N 1
ATOM 726 C CA . LEU A 1 87 ? -16.130 2.232 24.523 1.00 92.81 87 LEU A CA 1
ATOM 727 C C . LEU A 1 87 ? -17.229 2.668 25.497 1.00 92.81 87 LEU A C 1
ATOM 729 O O . LEU A 1 87 ? -16.909 3.099 26.600 1.00 92.81 87 LEU A O 1
ATOM 733 N N . GLU A 1 88 ? -18.498 2.469 25.146 1.00 92.31 88 GLU A N 1
ATOM 734 C CA . GLU A 1 88 ? -19.645 2.784 26.005 1.00 92.31 88 GLU A CA 1
ATOM 735 C C . GLU A 1 88 ? -19.567 2.058 27.352 1.00 92.31 88 GLU A C 1
ATOM 737 O O . GLU A 1 88 ? -19.689 2.686 28.405 1.00 92.31 88 GLU A O 1
ATOM 742 N N . LYS A 1 89 ? -19.257 0.753 27.348 1.00 93.19 89 LYS A N 1
ATOM 743 C CA . LYS A 1 89 ? -19.053 -0.022 28.586 1.00 93.19 89 LYS A CA 1
ATOM 744 C C . LYS A 1 89 ? -17.930 0.552 29.452 1.00 93.19 89 LYS A C 1
ATOM 746 O O . LYS A 1 89 ? -18.085 0.657 30.668 1.00 93.19 89 LYS A O 1
ATOM 751 N N . ARG A 1 90 ? -16.800 0.932 28.844 1.00 90.62 90 ARG A N 1
ATOM 752 C CA . ARG A 1 90 ? -15.650 1.511 29.564 1.00 90.62 90 ARG A CA 1
ATOM 753 C C . ARG A 1 90 ? -15.969 2.886 30.141 1.00 90.62 90 ARG A C 1
ATOM 755 O O . ARG A 1 90 ? -15.546 3.164 31.259 1.00 90.62 90 ARG A O 1
ATOM 762 N N . LEU A 1 91 ? -16.706 3.718 29.408 1.00 89.06 91 LEU A N 1
ATOM 763 C CA . LEU A 1 91 ? -17.126 5.039 29.880 1.00 89.06 91 LEU A CA 1
ATOM 764 C C . LEU A 1 91 ? -18.159 4.922 31.004 1.00 89.06 91 LEU A C 1
ATOM 766 O O . LEU A 1 91 ? -18.083 5.666 31.974 1.00 89.06 91 LEU A O 1
ATOM 770 N N . ASN A 1 92 ? -19.066 3.946 30.933 1.00 87.19 92 ASN A N 1
ATOM 771 C CA . ASN A 1 92 ? -20.018 3.690 32.013 1.00 87.19 92 ASN A CA 1
ATOM 772 C C . ASN A 1 92 ? -19.327 3.226 33.309 1.00 87.19 92 ASN A C 1
ATOM 774 O O . ASN A 1 92 ? -19.762 3.574 34.402 1.00 87.19 92 ASN A O 1
ATOM 778 N N . TYR A 1 93 ? -18.238 2.460 33.197 1.00 87.88 93 TYR A N 1
ATOM 779 C CA . TYR A 1 93 ? -17.465 2.007 34.356 1.00 87.88 93 TYR A CA 1
ATOM 780 C C . TYR A 1 93 ? -16.549 3.099 34.936 1.00 87.88 93 TYR A C 1
ATOM 782 O O . TYR A 1 93 ? -16.366 3.167 36.149 1.00 87.88 93 TYR A O 1
ATOM 790 N N . ASN A 1 94 ? -15.969 3.960 34.092 1.00 87.19 94 ASN A N 1
ATOM 791 C CA . ASN A 1 94 ? -15.042 5.012 34.509 1.00 87.19 94 ASN A CA 1
ATOM 792 C C . ASN A 1 94 ? -15.607 6.410 34.204 1.00 87.19 94 ASN A C 1
ATOM 794 O O . ASN A 1 94 ? -15.412 6.963 33.120 1.00 87.19 94 ASN A O 1
ATOM 798 N N . ASN A 1 95 ? -16.265 6.988 35.212 1.00 78.69 95 ASN A N 1
ATOM 799 C CA . ASN A 1 95 ? -16.919 8.294 35.131 1.00 78.69 95 ASN A CA 1
ATOM 800 C C . ASN A 1 95 ? -15.926 9.457 34.914 1.00 78.69 95 ASN A C 1
ATOM 802 O O . ASN A 1 95 ? -16.278 10.449 34.285 1.00 78.69 95 ASN A O 1
ATOM 806 N N . GLU A 1 96 ? -14.675 9.350 35.374 1.00 80.75 96 GLU A N 1
ATOM 807 C CA . GLU A 1 96 ? -13.651 10.375 35.104 1.00 80.75 96 GLU A CA 1
ATOM 808 C C . GLU A 1 96 ? -13.312 10.422 33.615 1.00 80.75 96 GLU A C 1
ATOM 810 O O . GLU A 1 96 ? -13.381 11.479 32.990 1.00 80.75 96 GLU A O 1
ATOM 815 N N . ARG A 1 97 ? -13.076 9.252 33.014 1.00 77.75 97 ARG A N 1
ATOM 816 C CA . ARG A 1 97 ? -12.837 9.126 31.573 1.00 77.75 97 ARG A CA 1
ATOM 817 C C . ARG A 1 97 ? -14.068 9.523 30.753 1.00 77.75 97 ARG A C 1
ATOM 819 O O . ARG A 1 97 ? -13.923 10.008 29.642 1.00 77.75 97 ARG A O 1
ATOM 826 N N . ALA A 1 98 ? -15.279 9.358 31.287 1.00 80.69 98 ALA A N 1
ATOM 827 C CA . ALA A 1 98 ? -16.509 9.810 30.635 1.00 80.69 98 ALA A CA 1
ATOM 828 C C . ALA A 1 98 ? -16.620 11.338 30.514 1.00 80.69 98 ALA A C 1
ATOM 830 O O . ALA A 1 98 ? -17.260 11.818 29.578 1.00 80.69 98 ALA A O 1
ATOM 831 N N . LYS A 1 99 ? -15.996 12.106 31.418 1.00 82.19 99 LYS A N 1
ATOM 832 C CA . LYS A 1 99 ? -15.993 13.576 31.350 1.00 82.19 99 LYS A CA 1
ATOM 833 C C . LYS A 1 99 ? -15.172 14.090 30.166 1.00 82.19 99 LYS A C 1
ATOM 835 O O . LYS A 1 99 ? -15.665 14.944 29.440 1.00 82.19 99 LYS A O 1
ATOM 840 N N . GLU A 1 100 ? -14.016 13.482 29.887 1.00 82.94 100 GLU A N 1
ATOM 841 C CA . GLU A 1 100 ? -13.154 13.833 28.738 1.00 82.94 100 GLU A CA 1
ATOM 842 C C . GLU A 1 100 ? -13.885 13.746 27.386 1.00 82.94 100 GLU A C 1
ATOM 844 O O . GLU A 1 100 ? -13.587 14.492 26.457 1.00 82.94 100 GLU A O 1
ATOM 849 N N . TYR A 1 101 ? -14.852 12.831 27.266 1.00 75.56 101 TYR A N 1
ATOM 850 C CA . TYR A 1 101 ? -15.631 12.625 26.040 1.00 75.56 101 TYR A CA 1
ATOM 851 C C . TYR A 1 101 ? -16.884 13.511 25.962 1.00 75.56 101 TYR A C 1
ATOM 853 O O . TYR A 1 101 ? -17.474 13.610 24.889 1.00 75.56 101 TYR A O 1
ATOM 861 N N . LYS A 1 102 ? -17.304 14.140 27.069 1.00 77.69 102 LYS A N 1
ATOM 862 C CA . LYS A 1 102 ? -18.448 15.069 27.114 1.00 77.69 102 LYS A CA 1
ATOM 863 C C . LYS A 1 102 ? -18.056 16.523 26.844 1.00 77.69 102 LYS A C 1
ATOM 865 O O . LYS A 1 102 ? -18.925 17.311 26.498 1.00 77.69 102 LYS A O 1
ATOM 870 N N . GLU A 1 103 ? -16.787 16.882 27.008 1.00 65.81 103 GLU A N 1
ATOM 871 C CA . GLU A 1 103 ? -16.296 18.265 26.899 1.00 65.81 103 GLU A CA 1
ATOM 872 C C . GLU A 1 103 ? -15.939 18.698 25.460 1.00 65.81 103 GLU A C 1
ATOM 874 O O . GLU A 1 103 ? -14.955 19.403 25.244 1.00 65.81 103 GLU A O 1
ATOM 879 N N . LYS A 1 104 ? -16.728 18.307 24.454 1.00 53.06 104 LYS A N 1
ATOM 880 C CA . LYS A 1 104 ? -16.560 18.782 23.069 1.00 53.06 104 LYS A CA 1
ATOM 881 C C . LYS A 1 104 ? -17.822 19.401 22.499 1.00 53.06 104 LYS A C 1
ATOM 883 O O . LYS A 1 104 ? -18.902 18.810 22.703 1.00 53.06 104 LYS A O 1
#

Radius of gyration: 31.78 Å; Cα contacts (8 Å, |Δi|>4): 25; chains: 1; bounding box: 78×32×62 Å

pLDDT: mean 75.22, std 13.66, range [35.88, 97.81]

Organism: NCBI:txid144512